Protein AF-A0A2G5KE14-F1 (afdb_monomer_lite)

Secondary structure (DSSP, 8-state):
-HHHHHHHHHHHHHHHHHTSS--S-HHHHHHHHHHHHIIIIIHHHHHHHIIIIIS--SS-TTHHHHHHHHHHHHHHHHHHHHHHHHHHHHHHHHHH-

Foldseek 3Di:
DVLVVVLVVLVVVLVVLVPDPDNQDPVNLVSLLVNLCCLQPVVVVVLVCCVCPPVVPPDDPPVVSNVVSNVVSVVSVVVSVVSVVVNVVVVVVVVVD

Sequence (97 aa):
MLFFAVFFYLLSTIFKTFKAPKLFTDRAIKQLNYFALLNLIAAPLLFLTIDIFIMQKQQIGNILNYLLTFLLGIFLLFIVAIFKRGYQVQNENDLTI

Structure (mmCIF, N/CA/C/O backbone):
data_AF-A0A2G5KE14-F1
#
_entry.id   AF-A0A2G5KE14-F1
#
loop_
_atom_site.group_PDB
_atom_site.id
_atom_site.type_symbol
_atom_site.label_atom_id
_atom_site.label_alt_id
_atom_site.label_comp_id
_atom_site.label_asym_id
_atom_site.label_entity_id
_atom_site.label_seq_id
_atom_site.pdbx_PDB_ins_code
_atom_site.Cartn_x
_atom_site.Cartn_y
_atom_site.Cartn_z
_atom_site.occupancy
_atom_site.B_iso_or_equiv
_atom_site.auth_seq_id
_atom_site.auth_comp_id
_atom_site.auth_asym_id
_atom_site.auth_atom_id
_atom_site.pdbx_PDB_model_num
ATOM 1 N N . MET A 1 1 ? 2.252 4.502 -17.664 1.00 81.62 1 MET A N 1
ATOM 2 C CA . MET A 1 1 ? 0.933 5.006 -17.213 1.00 81.62 1 MET A CA 1
ATOM 3 C C . MET A 1 1 ? 0.245 4.067 -16.229 1.00 81.62 1 MET A C 1
ATOM 5 O O . MET A 1 1 ? -0.078 4.520 -15.140 1.00 81.62 1 MET A O 1
ATOM 9 N N . LEU A 1 2 ? 0.097 2.771 -16.536 1.00 90.81 2 LEU A N 1
ATOM 10 C CA . LEU A 1 2 ? -0.561 1.808 -15.635 1.00 90.81 2 LEU A CA 1
ATOM 11 C C . LEU A 1 2 ? 0.052 1.752 -14.220 1.00 90.81 2 LEU A C 1
ATOM 13 O O . LEU A 1 2 ? -0.684 1.811 -13.242 1.00 90.81 2 LEU A O 1
ATOM 17 N N . PHE A 1 3 ? 1.385 1.709 -14.104 1.00 90.56 3 PHE A N 1
ATOM 18 C CA . PHE A 1 3 ? 2.070 1.695 -12.802 1.00 90.56 3 PHE A CA 1
ATOM 19 C C . PHE A 1 3 ? 1.660 2.872 -11.907 1.00 90.56 3 PHE A C 1
ATOM 21 O O . PHE A 1 3 ? 1.280 2.669 -10.758 1.00 90.56 3 PHE A O 1
ATOM 28 N N . PHE A 1 4 ? 1.670 4.094 -12.447 1.00 91.62 4 PHE A N 1
ATOM 29 C CA . PHE A 1 4 ? 1.275 5.284 -11.694 1.00 91.62 4 PHE A CA 1
ATOM 30 C C . PHE A 1 4 ? -0.200 5.241 -11.292 1.00 91.62 4 PHE A C 1
ATOM 32 O O . PHE A 1 4 ? -0.521 5.605 -10.167 1.00 91.62 4 PHE A O 1
ATOM 39 N N . ALA A 1 5 ? -1.088 4.740 -12.155 1.00 95.12 5 ALA A N 1
ATOM 40 C CA . ALA A 1 5 ? -2.495 4.568 -11.799 1.00 95.12 5 ALA A CA 1
ATOM 41 C C . ALA A 1 5 ? -2.666 3.618 -10.599 1.00 95.12 5 ALA A C 1
ATOM 43 O O . ALA A 1 5 ? -3.367 3.957 -9.647 1.00 95.12 5 ALA A O 1
ATOM 44 N N . VAL A 1 6 ? -1.970 2.474 -10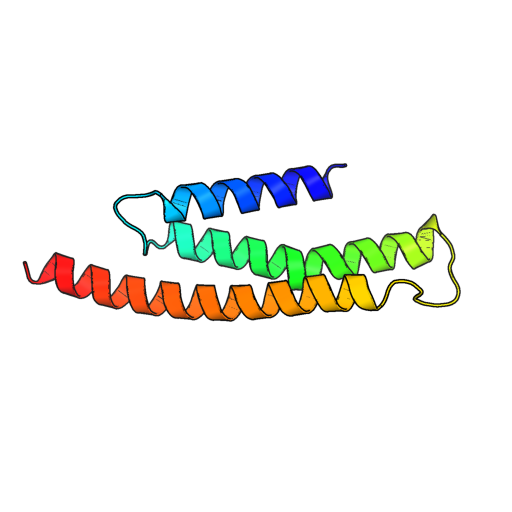.596 1.00 95.06 6 VAL A N 1
ATOM 45 C CA . VAL A 1 6 ? -1.984 1.528 -9.465 1.00 95.06 6 VAL A CA 1
ATOM 46 C C . VAL A 1 6 ? -1.364 2.151 -8.211 1.00 95.06 6 VAL A C 1
ATOM 48 O O . VAL A 1 6 ? -1.933 2.033 -7.125 1.00 95.06 6 VAL A O 1
ATOM 51 N N . PHE A 1 7 ? -0.238 2.856 -8.354 1.00 94.50 7 PHE A N 1
ATOM 52 C CA . PHE A 1 7 ? 0.432 3.554 -7.256 1.00 94.50 7 PHE A CA 1
ATOM 53 C C . PHE A 1 7 ? -0.502 4.569 -6.586 1.00 94.50 7 PHE A C 1
ATOM 55 O O . PHE A 1 7 ? -0.734 4.496 -5.380 1.00 94.50 7 PHE A O 1
ATOM 62 N N . PHE A 1 8 ? -1.090 5.482 -7.365 1.00 96.00 8 PHE A N 1
ATOM 63 C CA . PHE A 1 8 ? -1.987 6.514 -6.843 1.00 96.00 8 PHE A CA 1
ATOM 64 C C . PHE A 1 8 ? -3.296 5.933 -6.311 1.00 96.00 8 PHE A C 1
ATOM 66 O O . PHE A 1 8 ? -3.824 6.431 -5.317 1.00 96.00 8 PHE A O 1
ATOM 73 N N . TYR A 1 9 ? -3.802 4.852 -6.905 1.00 96.00 9 TYR A N 1
ATOM 74 C CA . TYR A 1 9 ? -4.957 4.140 -6.373 1.00 96.00 9 TYR A CA 1
ATOM 75 C C . TYR A 1 9 ? -4.676 3.565 -4.977 1.00 96.00 9 TYR A C 1
ATOM 77 O O . TYR A 1 9 ? -5.434 3.838 -4.038 1.00 96.00 9 TYR A O 1
ATOM 85 N N . LEU A 1 10 ? -3.572 2.831 -4.799 1.00 94.19 10 LEU A N 1
ATOM 86 C CA . LEU A 1 10 ? -3.184 2.299 -3.488 1.00 94.19 10 LEU A CA 1
ATOM 87 C C . LEU A 1 10 ? -2.940 3.424 -2.478 1.00 94.19 10 LEU A C 1
ATOM 89 O O . LEU A 1 10 ? -3.467 3.365 -1.3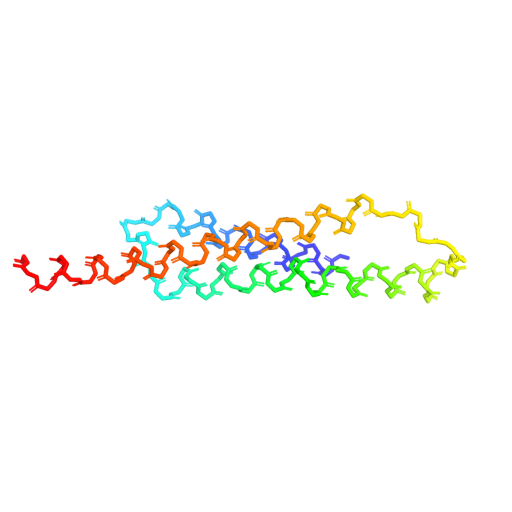66 1.00 94.19 10 LEU A O 1
ATOM 93 N N . LEU A 1 11 ? -2.249 4.490 -2.888 1.00 94.94 11 LEU A N 1
ATOM 94 C CA . LEU A 1 11 ? -2.012 5.664 -2.051 1.00 94.94 11 LEU A CA 1
ATOM 95 C C . LEU A 1 11 ? -3.323 6.329 -1.601 1.00 94.94 11 LEU A C 1
ATOM 97 O O . LEU A 1 11 ? -3.500 6.626 -0.421 1.00 94.94 11 LEU A O 1
ATOM 101 N N . SER A 1 12 ? -4.287 6.499 -2.512 1.00 95.62 12 SER A N 1
ATOM 102 C CA . SER A 1 12 ? -5.606 7.052 -2.175 1.00 95.62 12 SER A CA 1
ATOM 103 C C . SER A 1 12 ? -6.340 6.197 -1.144 1.00 95.62 12 SER A C 1
ATOM 105 O O . SER A 1 12 ? -7.068 6.709 -0.294 1.00 95.62 12 SER A O 1
ATOM 107 N N . THR A 1 13 ? -6.124 4.885 -1.196 1.00 92.94 13 THR A N 1
ATOM 108 C CA . THR A 1 13 ? -6.766 3.942 -0.295 1.00 92.94 13 THR A CA 1
ATOM 109 C C . THR A 1 13 ? -6.154 4.017 1.106 1.00 92.94 13 THR A C 1
ATOM 111 O O . THR A 1 13 ? -6.890 3.989 2.089 1.00 92.94 13 THR A O 1
ATOM 114 N N . ILE A 1 14 ? -4.838 4.234 1.208 1.00 92.81 14 ILE A N 1
ATOM 115 C CA . ILE A 1 14 ? -4.162 4.529 2.480 1.00 92.81 14 ILE A CA 1
ATOM 116 C C . ILE A 1 14 ? -4.699 5.830 3.091 1.00 92.81 14 ILE A C 1
ATOM 118 O O . ILE A 1 14 ? -5.055 5.854 4.267 1.00 92.81 14 ILE A O 1
ATOM 122 N N . PHE A 1 15 ? -4.850 6.896 2.299 1.00 93.44 15 PHE A N 1
ATOM 123 C CA . PHE A 1 15 ? -5.417 8.148 2.812 1.00 93.44 15 PHE A CA 1
ATOM 124 C C . PHE A 1 15 ? -6.863 8.001 3.287 1.00 93.44 15 PHE A C 1
ATOM 126 O O . PHE A 1 15 ? -7.242 8.620 4.280 1.00 93.44 15 PHE A O 1
ATOM 133 N N . LYS A 1 16 ? -7.677 7.180 2.614 1.00 91.56 16 LYS A N 1
ATOM 134 C CA . LYS A 1 16 ? -9.035 6.861 3.081 1.00 91.56 16 LYS A CA 1
ATOM 135 C C . LYS A 1 16 ? -9.006 6.143 4.427 1.00 91.56 16 LYS A C 1
ATOM 137 O O . LYS A 1 16 ? -9.773 6.503 5.312 1.00 91.56 16 LYS A O 1
ATOM 142 N N . THR A 1 17 ? -8.098 5.187 4.595 1.00 89.62 17 THR A N 1
ATOM 143 C CA . THR A 1 17 ? -7.893 4.474 5.859 1.00 89.62 17 THR A CA 1
ATOM 144 C C . THR A 1 17 ? -7.524 5.422 7.000 1.00 89.62 17 THR A C 1
ATOM 146 O O . THR A 1 17 ? -8.089 5.313 8.081 1.00 89.62 17 THR A O 1
ATOM 149 N N . PHE A 1 18 ? -6.646 6.401 6.768 1.00 87.38 18 PHE A N 1
ATOM 150 C CA . PHE A 1 18 ? -6.249 7.359 7.812 1.00 87.38 18 PHE A CA 1
ATOM 151 C C . PHE A 1 18 ? -7.350 8.345 8.212 1.00 87.38 18 PHE A C 1
ATOM 153 O O . PHE A 1 18 ? -7.267 8.956 9.271 1.00 87.38 18 PHE A O 1
ATOM 160 N N . LYS A 1 19 ? -8.386 8.497 7.383 1.00 89.31 19 LYS A N 1
ATOM 161 C CA . LYS A 1 19 ? -9.566 9.319 7.683 1.00 89.31 19 LYS A CA 1
ATOM 162 C C . LYS A 1 19 ? -10.721 8.509 8.275 1.00 89.31 19 LYS A C 1
ATOM 164 O O . LYS A 1 19 ? -11.761 9.085 8.584 1.00 89.31 19 LYS A O 1
ATOM 169 N N . ALA A 1 20 ? -10.586 7.187 8.374 1.00 88.94 20 ALA A N 1
ATOM 170 C CA . ALA A 1 20 ? -11.649 6.331 8.872 1.00 88.94 20 ALA A CA 1
ATOM 171 C C . ALA A 1 20 ? -11.768 6.436 10.406 1.00 88.94 20 ALA A C 1
ATOM 173 O O . ALA A 1 20 ? -10.746 6.550 11.081 1.00 88.94 20 ALA A O 1
ATOM 174 N N . PRO A 1 21 ? -12.983 6.310 10.975 1.00 86.25 21 PRO A N 1
ATOM 175 C CA . PRO A 1 21 ? -13.173 6.273 12.428 1.00 86.25 21 PRO A CA 1
ATOM 176 C C . PRO A 1 21 ? -12.405 5.123 13.095 1.00 86.25 21 PRO A C 1
ATOM 178 O O . PRO A 1 21 ? -11.880 5.272 14.194 1.00 86.25 21 PRO A O 1
ATOM 181 N N . LYS A 1 22 ? -12.312 3.975 12.405 1.00 88.75 22 LYS A N 1
ATOM 182 C CA . LYS A 1 22 ? -11.517 2.816 12.820 1.00 88.75 22 LYS A CA 1
ATOM 183 C C . LYS A 1 22 ? -10.221 2.770 12.014 1.00 88.75 22 LYS A C 1
ATOM 185 O O . LYS A 1 22 ? -10.232 2.367 10.851 1.00 88.75 22 LYS A O 1
ATOM 190 N N . LEU A 1 23 ? -9.118 3.191 12.632 1.00 90.38 23 LEU A N 1
ATOM 191 C CA . LEU A 1 23 ? -7.817 3.300 11.967 1.00 90.38 23 LEU A CA 1
ATOM 192 C C . LEU A 1 23 ? -7.150 1.932 11.766 1.00 90.38 23 LEU A C 1
ATOM 194 O O . LEU A 1 23 ? -6.701 1.606 10.664 1.00 90.38 23 LEU A O 1
ATOM 198 N N . PHE A 1 24 ? -7.092 1.114 12.819 1.00 93.62 24 PHE A N 1
ATOM 199 C CA . PHE A 1 24 ? -6.430 -0.182 12.772 1.00 93.62 24 PHE A CA 1
ATOM 200 C C . PHE A 1 24 ? -7.429 -1.253 12.344 1.00 93.62 24 PHE A C 1
ATOM 202 O O . PHE A 1 24 ? -8.298 -1.670 13.105 1.00 93.62 24 PHE A O 1
ATOM 209 N N . THR A 1 25 ? -7.330 -1.688 11.090 1.00 93.62 25 THR A N 1
ATOM 210 C CA . THR A 1 25 ? -8.171 -2.754 10.531 1.00 93.62 25 THR A CA 1
ATOM 211 C C . THR A 1 25 ? -7.326 -3.730 9.718 1.00 93.62 25 THR A C 1
ATOM 213 O O . THR A 1 25 ? -6.303 -3.353 9.144 1.00 93.62 25 THR A O 1
ATOM 216 N N . ASP A 1 26 ? -7.773 -4.981 9.592 1.00 93.75 26 ASP A N 1
ATOM 217 C CA . ASP A 1 26 ? -7.113 -5.969 8.722 1.00 93.75 26 ASP A CA 1
ATOM 218 C C . ASP A 1 26 ? -7.018 -5.483 7.261 1.00 93.75 26 ASP A C 1
ATOM 220 O O . ASP A 1 26 ? -6.002 -5.654 6.583 1.00 93.75 26 ASP A O 1
ATOM 224 N N . ARG A 1 27 ? -8.047 -4.766 6.790 1.00 93.75 27 ARG A N 1
ATOM 225 C CA . ARG A 1 27 ? -8.049 -4.140 5.462 1.00 93.75 27 ARG A CA 1
ATOM 226 C C . ARG A 1 27 ? -6.943 -3.089 5.317 1.00 93.75 27 ARG A C 1
ATOM 228 O O . ARG A 1 27 ? -6.252 -3.095 4.298 1.00 93.75 27 ARG A O 1
ATOM 235 N N . ALA A 1 28 ? -6.767 -2.222 6.315 1.00 94.69 28 ALA A N 1
ATOM 236 C CA . ALA A 1 28 ? -5.694 -1.228 6.349 1.00 94.69 28 ALA A CA 1
ATOM 237 C C . ALA A 1 28 ? -4.313 -1.888 6.270 1.00 94.69 28 ALA A C 1
ATOM 239 O O . ALA A 1 28 ? -3.481 -1.503 5.449 1.00 94.69 28 ALA A O 1
ATOM 240 N N . ILE A 1 29 ? -4.105 -2.931 7.080 1.00 96.44 29 ILE A N 1
ATOM 241 C CA . ILE A 1 29 ? -2.863 -3.711 7.124 1.00 96.44 29 ILE A CA 1
ATOM 242 C C . ILE A 1 29 ? -2.556 -4.293 5.744 1.00 96.44 29 ILE A C 1
ATOM 244 O O . ILE A 1 29 ? -1.447 -4.119 5.242 1.00 96.44 29 ILE A O 1
ATOM 248 N N . LYS A 1 30 ? -3.536 -4.936 5.096 1.00 96.19 30 LYS A N 1
ATOM 249 C CA . LYS A 1 30 ? -3.378 -5.511 3.749 1.00 96.19 30 LYS A CA 1
ATOM 250 C C . LYS A 1 30 ? -3.014 -4.456 2.705 1.00 96.19 30 LYS A C 1
ATOM 252 O O . LYS A 1 30 ? -2.106 -4.679 1.912 1.00 96.19 30 LYS A O 1
ATOM 257 N N . GLN A 1 31 ? -3.675 -3.300 2.719 1.00 95.31 31 GLN A N 1
ATOM 258 C CA . GLN A 1 31 ? -3.410 -2.214 1.767 1.00 95.31 31 GLN A CA 1
ATOM 259 C C . GLN A 1 31 ? -2.016 -1.608 1.936 1.00 95.31 31 GLN A C 1
ATOM 261 O O . GLN A 1 31 ? -1.322 -1.398 0.943 1.00 95.31 31 GLN A O 1
ATOM 266 N N . LEU A 1 32 ? -1.587 -1.382 3.180 1.00 96.56 32 LEU A N 1
ATOM 267 C CA . LEU A 1 32 ? -0.227 -0.941 3.488 1.00 96.56 32 LEU A CA 1
ATOM 268 C C . LEU A 1 32 ? 0.807 -1.979 3.033 1.00 96.56 32 LEU A C 1
ATOM 270 O O . LEU A 1 32 ? 1.818 -1.609 2.444 1.00 96.56 32 LEU A O 1
ATOM 274 N N . ASN A 1 33 ? 0.524 -3.272 3.221 1.00 96.75 33 ASN A N 1
ATOM 275 C CA . ASN A 1 33 ? 1.395 -4.353 2.758 1.00 96.75 33 ASN A CA 1
ATOM 276 C C . ASN A 1 33 ? 1.505 -4.391 1.228 1.00 96.75 33 ASN A C 1
ATOM 278 O O . ASN A 1 33 ? 2.602 -4.509 0.691 1.00 96.75 33 ASN A O 1
ATOM 282 N N . TYR A 1 34 ? 0.388 -4.249 0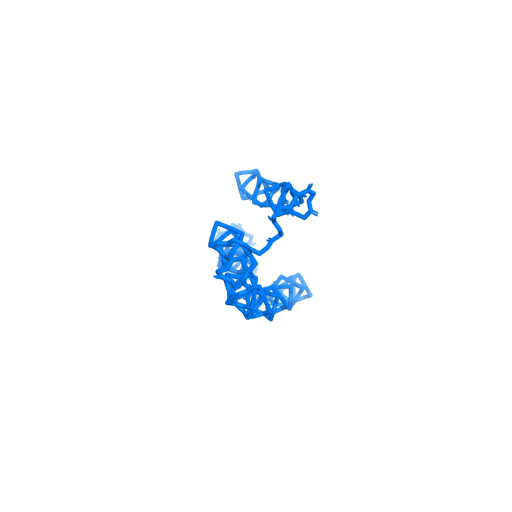.508 1.00 96.88 34 TYR A N 1
ATOM 283 C CA . TYR A 1 34 ? 0.408 -4.179 -0.955 1.00 96.88 34 TYR A CA 1
ATOM 284 C C . TYR A 1 34 ? 1.181 -2.965 -1.456 1.00 96.88 34 TYR A C 1
ATOM 286 O O . TYR A 1 34 ? 1.941 -3.078 -2.416 1.00 96.88 34 TYR A O 1
ATOM 294 N N . PHE A 1 35 ? 1.043 -1.818 -0.792 1.00 96.88 35 PHE A N 1
ATOM 295 C CA . PHE A 1 35 ? 1.809 -0.633 -1.149 1.00 96.88 35 PHE A CA 1
ATOM 296 C C . PHE A 1 35 ? 3.303 -0.801 -0.837 1.00 96.88 35 PHE A C 1
ATOM 298 O O . PHE A 1 35 ? 4.137 -0.394 -1.644 1.00 96.88 35 PHE A O 1
ATOM 305 N N . ALA A 1 36 ? 3.661 -1.472 0.262 1.00 97.25 36 ALA A N 1
ATOM 306 C CA . ALA A 1 36 ? 5.046 -1.827 0.566 1.00 97.25 36 ALA A CA 1
ATOM 307 C C . ALA A 1 36 ? 5.647 -2.735 -0.518 1.00 97.25 36 ALA A C 1
ATOM 309 O O . ALA A 1 36 ? 6.710 -2.429 -1.053 1.00 97.25 36 ALA A O 1
ATOM 310 N N . LEU A 1 37 ? 4.943 -3.803 -0.910 1.00 96.56 37 LEU A N 1
ATOM 311 C CA . LEU A 1 37 ? 5.384 -4.717 -1.972 1.00 96.56 37 LEU A CA 1
ATOM 312 C C . LEU A 1 37 ? 5.499 -4.021 -3.332 1.00 96.56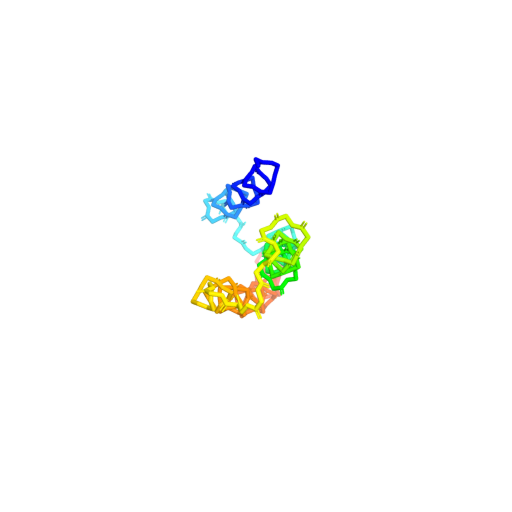 37 LEU A C 1
ATOM 314 O O . LEU A 1 37 ? 6.446 -4.277 -4.077 1.00 96.56 37 LEU A O 1
ATOM 318 N N . LEU A 1 38 ? 4.576 -3.107 -3.647 1.00 96.38 38 LEU A N 1
ATOM 319 C CA . LEU A 1 38 ? 4.654 -2.309 -4.868 1.00 96.38 38 LEU A CA 1
ATOM 320 C C . LEU A 1 38 ? 5.943 -1.475 -4.902 1.00 96.38 38 LEU A C 1
ATOM 322 O O . LEU A 1 38 ? 6.588 -1.392 -5.944 1.00 96.38 38 LEU A O 1
ATOM 326 N N . ASN A 1 39 ? 6.346 -0.901 -3.769 1.00 96.00 39 ASN A N 1
ATOM 327 C CA . ASN A 1 39 ? 7.554 -0.084 -3.666 1.00 96.00 39 ASN A CA 1
ATOM 328 C C . ASN A 1 39 ? 8.852 -0.912 -3.584 1.00 96.00 39 ASN A C 1
ATOM 330 O O . ASN A 1 39 ? 9.857 -0.506 -4.159 1.00 96.00 39 ASN A O 1
ATOM 334 N N . LEU A 1 40 ? 8.841 -2.072 -2.916 1.00 96.00 40 LEU A N 1
ATOM 335 C CA . LEU A 1 40 ? 10.028 -2.925 -2.741 1.00 96.00 40 LEU A CA 1
ATOM 336 C C . LEU A 1 40 ? 10.332 -3.822 -3.940 1.00 96.00 40 LEU A C 1
ATOM 338 O O . LEU A 1 40 ? 11.494 -4.130 -4.184 1.00 96.00 40 LEU A O 1
ATOM 342 N N . ILE A 1 41 ? 9.300 -4.283 -4.648 1.00 94.00 41 ILE A N 1
ATOM 343 C CA . ILE A 1 41 ? 9.444 -5.305 -5.691 1.00 94.00 41 ILE A CA 1
ATOM 344 C C . ILE A 1 41 ? 9.024 -4.743 -7.041 1.00 94.00 41 ILE A C 1
ATOM 346 O O . ILE A 1 41 ? 9.822 -4.726 -7.977 1.00 94.00 41 ILE A O 1
ATOM 350 N N . ALA A 1 42 ? 7.785 -4.259 -7.154 1.00 93.88 42 ALA A N 1
ATOM 351 C CA . ALA A 1 42 ? 7.247 -3.875 -8.456 1.00 93.88 42 ALA A CA 1
ATOM 352 C C . ALA A 1 42 ? 7.970 -2.655 -9.048 1.00 93.88 42 ALA A C 1
ATOM 354 O O . ALA A 1 42 ? 8.271 -2.659 -10.239 1.00 93.88 42 ALA A O 1
ATOM 355 N N . ALA A 1 43 ? 8.283 -1.637 -8.239 1.00 92.94 43 ALA A N 1
ATOM 356 C CA . ALA A 1 43 ? 8.974 -0.441 -8.716 1.00 92.94 43 ALA A CA 1
ATOM 357 C C . ALA A 1 43 ? 10.418 -0.733 -9.178 1.00 92.94 43 ALA A C 1
ATOM 359 O O . ALA A 1 43 ? 10.724 -0.406 -10.327 1.00 92.94 43 ALA A O 1
ATOM 360 N N . PRO A 1 44 ? 11.285 -1.416 -8.394 1.00 90.19 44 PRO A N 1
ATOM 361 C CA . PRO A 1 44 ? 12.622 -1.774 -8.863 1.00 90.19 44 PRO A CA 1
ATOM 362 C C . PRO A 1 44 ? 12.599 -2.686 -10.087 1.00 90.19 44 PRO A C 1
ATOM 364 O O . PRO A 1 44 ? 13.349 -2.450 -11.029 1.00 90.19 44 PRO A O 1
ATOM 367 N N . LEU A 1 45 ? 11.709 -3.685 -10.119 1.00 91.19 45 LEU A N 1
ATOM 368 C CA . LEU A 1 45 ? 11.592 -4.590 -11.262 1.00 91.19 45 LEU A CA 1
ATOM 369 C C . LEU A 1 45 ? 11.193 -3.837 -12.537 1.00 91.19 45 LEU A C 1
ATOM 371 O O . LEU A 1 45 ? 11.767 -4.067 -13.602 1.00 91.19 45 LEU A O 1
ATOM 375 N N . LEU A 1 46 ? 10.241 -2.909 -12.430 1.00 90.69 46 LEU A N 1
ATOM 376 C CA . LEU A 1 46 ? 9.786 -2.098 -13.554 1.00 90.69 46 LEU A CA 1
ATOM 377 C C . LEU A 1 46 ? 10.887 -1.161 -14.055 1.00 90.69 46 LEU A C 1
ATOM 379 O O . LEU A 1 46 ? 11.116 -1.089 -15.261 1.00 90.69 46 LEU A O 1
ATOM 383 N N . PHE A 1 47 ? 11.595 -0.478 -13.156 1.00 87.75 47 PHE A N 1
ATOM 384 C CA . PHE A 1 47 ? 12.699 0.396 -13.546 1.00 87.75 47 PHE A CA 1
ATOM 385 C C . PHE A 1 47 ? 13.853 -0.384 -14.186 1.00 87.75 47 PHE A C 1
ATOM 387 O O . PHE A 1 47 ? 14.319 0.027 -15.247 1.00 87.75 47 PHE A O 1
ATOM 394 N N . LEU A 1 48 ? 14.237 -1.541 -13.629 1.00 88.25 48 LEU A N 1
ATOM 395 C CA . LEU A 1 48 ? 15.265 -2.406 -14.220 1.00 88.25 48 LEU A CA 1
ATOM 396 C C . LEU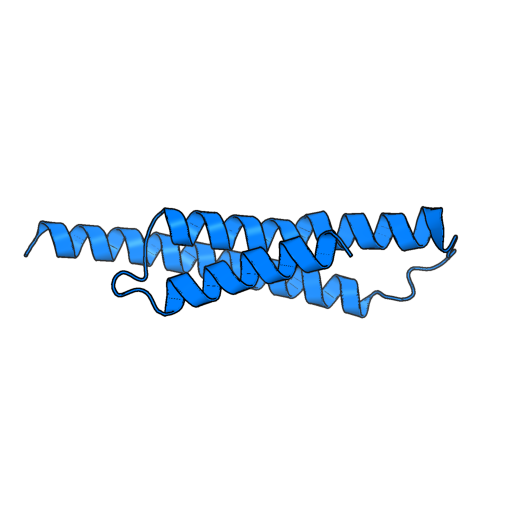 A 1 48 ? 14.855 -2.876 -15.616 1.00 88.25 48 LEU A C 1
ATOM 398 O O . LEU A 1 48 ? 15.658 -2.842 -16.545 1.00 88.25 48 LEU A O 1
ATOM 402 N N . THR A 1 49 ? 13.589 -3.265 -15.784 1.00 89.38 49 THR A N 1
ATOM 403 C CA . THR A 1 49 ? 13.064 -3.704 -17.083 1.00 89.38 49 THR A CA 1
ATOM 404 C C . THR A 1 49 ? 13.135 -2.575 -18.114 1.00 89.38 49 THR A C 1
ATOM 406 O O . THR A 1 49 ? 13.550 -2.796 -19.248 1.00 89.38 49 THR A O 1
ATOM 409 N N . ILE A 1 50 ? 12.771 -1.349 -17.732 1.00 88.94 50 ILE A N 1
ATOM 410 C CA . ILE A 1 50 ? 12.838 -0.189 -18.630 1.00 88.94 50 ILE A CA 1
ATOM 411 C C . ILE A 1 50 ? 14.293 0.158 -18.967 1.00 88.94 50 ILE A C 1
ATOM 413 O O . ILE A 1 50 ? 14.610 0.349 -20.142 1.00 88.94 50 ILE A O 1
ATOM 417 N N . ASP A 1 51 ? 15.176 0.229 -17.970 1.00 87.19 51 ASP A N 1
ATOM 418 C CA . ASP A 1 51 ? 16.578 0.602 -18.177 1.00 87.19 51 ASP A CA 1
ATOM 419 C C . ASP A 1 51 ? 17.303 -0.414 -19.083 1.00 87.19 51 ASP A C 1
ATOM 421 O O . ASP A 1 51 ? 18.037 0.001 -19.982 1.00 87.19 51 ASP A O 1
ATOM 425 N N . ILE A 1 52 ? 17.054 -1.719 -18.903 1.00 87.56 52 ILE A N 1
ATOM 426 C CA . ILE A 1 52 ? 17.703 -2.796 -19.672 1.00 87.56 52 ILE A CA 1
ATOM 427 C C . ILE A 1 52 ? 17.074 -2.963 -21.059 1.00 87.56 52 ILE A C 1
ATOM 429 O O . ILE A 1 52 ? 17.782 -2.926 -22.062 1.00 87.56 52 ILE A O 1
ATOM 433 N N . PHE A 1 53 ? 15.755 -3.162 -21.143 1.00 89.06 53 PHE A N 1
ATOM 434 C CA . PHE A 1 53 ? 15.119 -3.592 -22.395 1.00 89.06 53 PHE A CA 1
ATOM 435 C C . PHE A 1 53 ? 14.695 -2.433 -23.297 1.00 89.06 53 PHE A C 1
ATOM 437 O O . PHE A 1 53 ? 14.693 -2.585 -24.516 1.00 89.06 53 PHE A O 1
ATOM 444 N N . ILE A 1 54 ? 14.324 -1.285 -22.723 1.00 87.75 54 ILE A N 1
ATOM 445 C CA . ILE A 1 54 ? 13.819 -0.141 -23.497 1.00 87.75 54 ILE A CA 1
ATOM 446 C C . ILE A 1 54 ? 14.938 0.861 -23.751 1.00 87.75 54 ILE A C 1
ATOM 448 O O . ILE A 1 54 ? 15.185 1.234 -24.893 1.00 87.75 54 ILE A O 1
ATOM 452 N N . MET A 1 55 ? 15.615 1.306 -22.690 1.00 86.94 55 MET A N 1
ATOM 453 C CA . MET A 1 55 ? 16.656 2.329 -22.805 1.00 86.94 55 MET A CA 1
ATOM 454 C C . MET A 1 55 ? 18.030 1.752 -23.161 1.00 86.94 55 MET A C 1
ATOM 456 O O . MET A 1 55 ? 18.916 2.527 -23.511 1.00 86.94 55 MET A O 1
ATOM 460 N N . GLN A 1 56 ? 18.212 0.427 -23.059 1.00 87.19 56 GLN A N 1
ATOM 461 C CA . GLN A 1 56 ? 19.470 -0.282 -23.337 1.00 87.19 56 GLN A CA 1
ATOM 462 C C . GLN A 1 56 ? 20.682 0.355 -22.640 1.00 87.19 56 GLN A C 1
ATOM 464 O O . GLN A 1 56 ? 21.790 0.414 -23.178 1.00 87.19 56 GLN A O 1
ATOM 469 N N . LYS A 1 57 ? 20.472 0.877 -21.427 1.00 81.25 57 LYS A N 1
ATOM 470 C CA . LYS A 1 57 ? 21.535 1.535 -20.672 1.00 81.25 57 LYS A CA 1
ATOM 471 C C . LYS A 1 57 ? 22.532 0.495 -20.188 1.00 81.25 57 LYS A C 1
ATOM 473 O O . LYS A 1 57 ? 22.159 -0.489 -19.557 1.00 81.25 57 LYS A O 1
ATOM 478 N N . GLN A 1 58 ? 23.815 0.774 -20.397 1.00 73.25 58 GLN A N 1
ATOM 479 C CA . GLN A 1 58 ? 24.897 -0.056 -19.861 1.00 73.25 58 GLN A CA 1
ATOM 480 C C . GLN A 1 58 ? 25.187 0.209 -18.376 1.00 73.25 58 GLN A C 1
ATOM 482 O O . GLN A 1 58 ? 25.880 -0.574 -17.735 1.00 73.25 58 GLN A O 1
ATOM 487 N N . GLN A 1 59 ? 24.658 1.301 -17.816 1.00 73.62 59 GLN A N 1
ATOM 488 C CA . GLN A 1 59 ? 24.828 1.667 -16.410 1.00 73.62 59 GLN A CA 1
ATOM 489 C C . GLN A 1 59 ? 23.497 2.094 -15.785 1.00 73.62 59 GLN A C 1
ATOM 491 O O . GLN A 1 59 ? 22.678 2.769 -16.415 1.00 73.62 59 GLN A O 1
ATOM 496 N N . ILE A 1 60 ? 23.300 1.735 -14.514 1.00 69.69 60 ILE A N 1
ATOM 497 C CA . ILE A 1 60 ? 22.117 2.107 -13.729 1.00 69.69 60 ILE A CA 1
ATOM 498 C C . ILE A 1 60 ? 22.236 3.589 -13.340 1.00 69.69 60 ILE A C 1
ATOM 500 O O . ILE A 1 60 ? 22.746 3.934 -12.279 1.00 69.69 60 ILE A O 1
ATOM 504 N N . GLY A 1 61 ? 21.776 4.486 -14.214 1.00 69.31 61 GLY A N 1
ATOM 505 C CA . GLY A 1 61 ? 21.880 5.937 -13.995 1.00 69.31 61 GLY A CA 1
ATOM 506 C C . GLY A 1 61 ? 20.929 6.502 -12.930 1.00 69.31 61 GLY A C 1
ATOM 507 O O . GLY A 1 61 ? 21.133 7.610 -12.451 1.00 69.31 61 GLY A O 1
ATOM 508 N N . ASN A 1 62 ? 19.896 5.752 -12.532 1.00 79.19 62 ASN A N 1
ATOM 509 C CA . ASN A 1 62 ? 18.801 6.246 -11.685 1.00 79.19 62 ASN A CA 1
ATOM 510 C C . ASN A 1 62 ? 18.834 5.702 -10.247 1.00 79.19 62 ASN A C 1
ATOM 512 O O . ASN A 1 62 ? 17.782 5.545 -9.628 1.00 79.19 62 ASN A O 1
ATOM 516 N N . ILE A 1 63 ? 20.021 5.408 -9.703 1.00 83.56 63 ILE A N 1
ATOM 517 C CA . ILE A 1 63 ? 20.199 4.744 -8.396 1.00 83.56 63 ILE A CA 1
ATOM 518 C C . ILE A 1 63 ? 19.412 5.408 -7.250 1.00 83.56 63 ILE A C 1
ATOM 520 O O . ILE A 1 63 ? 18.857 4.717 -6.398 1.00 83.56 63 ILE A O 1
ATOM 524 N N . LEU A 1 64 ? 19.284 6.740 -7.270 1.00 88.19 64 LEU A N 1
ATOM 525 C CA . LEU A 1 64 ? 18.528 7.499 -6.269 1.00 88.19 64 LEU A CA 1
ATOM 526 C C . LEU A 1 64 ? 17.030 7.169 -6.286 1.00 88.19 64 LEU A C 1
ATOM 528 O O . LEU A 1 64 ? 16.422 7.059 -5.225 1.00 88.19 64 LEU A O 1
ATOM 532 N N . ASN A 1 65 ? 16.437 6.959 -7.465 1.00 85.50 65 ASN A N 1
ATOM 533 C CA . ASN A 1 65 ? 15.019 6.611 -7.583 1.00 85.50 65 ASN A CA 1
ATOM 534 C C . ASN A 1 65 ? 14.752 5.212 -7.022 1.00 85.50 65 ASN A C 1
ATOM 536 O O . ASN A 1 65 ? 13.780 5.025 -6.292 1.00 85.50 65 ASN A O 1
ATOM 540 N N . TYR A 1 66 ? 15.642 4.256 -7.310 1.00 86.38 66 TYR A N 1
ATOM 541 C CA . TYR A 1 66 ? 15.580 2.912 -6.732 1.00 86.38 66 TYR A CA 1
ATOM 542 C C . TYR A 1 66 ? 15.674 2.967 -5.209 1.00 86.38 66 TYR A C 1
ATOM 544 O O . TYR A 1 66 ? 14.844 2.374 -4.518 1.00 86.38 66 TYR A O 1
ATOM 552 N N . LEU A 1 67 ? 16.651 3.718 -4.693 1.00 90.81 67 LEU A N 1
ATOM 553 C CA . LEU A 1 67 ? 16.856 3.879 -3.260 1.00 90.81 67 LEU A CA 1
ATOM 554 C C . LEU A 1 67 ? 15.635 4.515 -2.589 1.00 90.81 67 LEU A C 1
ATOM 556 O O . LEU A 1 67 ? 15.218 4.048 -1.533 1.00 90.81 67 LEU A O 1
ATOM 560 N N . LEU A 1 68 ? 15.023 5.525 -3.213 1.00 92.81 68 LEU A N 1
ATOM 561 C CA . LEU A 1 68 ? 13.839 6.196 -2.680 1.00 92.81 68 LEU A CA 1
ATOM 562 C C . LEU A 1 68 ? 12.638 5.248 -2.588 1.00 92.81 68 LEU A C 1
ATOM 564 O O . LEU A 1 68 ? 12.004 5.172 -1.537 1.00 92.81 68 LEU A O 1
ATOM 568 N N . THR A 1 69 ? 12.338 4.497 -3.655 1.00 92.38 69 THR A N 1
ATOM 569 C CA . THR A 1 69 ? 11.232 3.525 -3.630 1.00 92.38 69 THR A CA 1
ATOM 570 C C . THR A 1 69 ? 11.501 2.394 -2.648 1.00 92.38 69 THR A C 1
ATOM 572 O O . THR A 1 69 ? 10.604 1.978 -1.919 1.00 92.38 69 THR A O 1
ATOM 575 N N . PHE A 1 70 ? 12.750 1.940 -2.558 1.00 93.19 70 PHE A N 1
ATOM 576 C CA . PHE A 1 70 ? 13.135 0.891 -1.627 1.00 93.19 70 PHE A CA 1
ATOM 577 C C . PHE A 1 70 ? 12.995 1.349 -0.170 1.00 93.19 70 PHE A C 1
ATOM 579 O O . PHE A 1 70 ? 12.350 0.676 0.634 1.00 93.19 70 PHE A O 1
ATOM 586 N N . LEU A 1 71 ? 13.516 2.536 0.156 1.00 96.06 71 LEU A N 1
ATOM 587 C CA . LEU A 1 71 ? 13.408 3.132 1.484 1.00 96.06 71 LEU A CA 1
ATOM 588 C C . LEU A 1 71 ? 11.941 3.353 1.871 1.00 96.06 71 LEU A C 1
ATOM 590 O O . LEU A 1 71 ? 11.536 2.979 2.971 1.00 96.06 71 LEU A O 1
ATOM 594 N N . LEU A 1 72 ? 11.125 3.886 0.955 1.00 95.56 72 LEU A N 1
ATOM 595 C CA . LEU A 1 72 ? 9.685 4.050 1.165 1.00 95.56 72 LEU A CA 1
ATOM 596 C C . LEU A 1 72 ? 9.008 2.706 1.461 1.00 95.56 72 LEU A C 1
ATOM 598 O O . LEU A 1 72 ? 8.209 2.602 2.390 1.00 95.56 72 LEU A O 1
ATOM 602 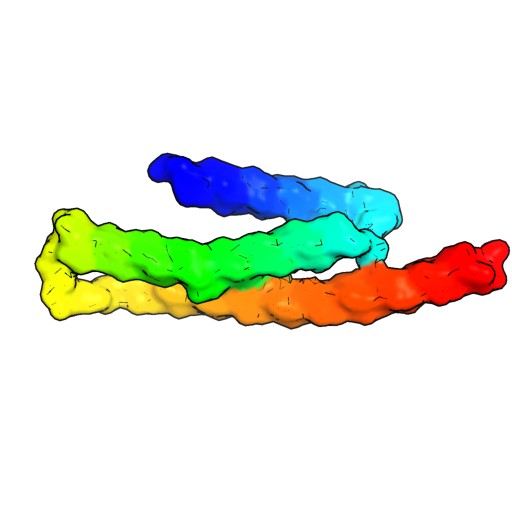N N . GLY A 1 73 ? 9.362 1.665 0.709 1.00 96.50 73 GLY A N 1
ATOM 603 C CA . GLY A 1 73 ? 8.893 0.304 0.929 1.00 96.50 73 GLY A CA 1
ATOM 604 C C . GLY A 1 73 ? 9.230 -0.239 2.322 1.00 96.50 73 GLY A C 1
ATOM 605 O O . GLY A 1 73 ? 8.355 -0.787 2.991 1.00 96.50 73 GLY A O 1
ATOM 606 N N . ILE A 1 74 ? 10.462 -0.029 2.798 1.00 97.38 74 ILE A N 1
ATOM 607 C CA . ILE A 1 74 ? 10.886 -0.414 4.155 1.00 97.38 74 ILE A CA 1
ATOM 608 C C . ILE A 1 74 ? 10.082 0.347 5.215 1.00 97.38 74 ILE A C 1
ATOM 610 O O . ILE A 1 74 ? 9.557 -0.266 6.146 1.00 97.38 74 ILE A O 1
ATOM 614 N N . PHE A 1 75 ? 9.936 1.667 5.071 1.00 97.38 75 PHE A N 1
ATOM 615 C CA . PHE A 1 75 ? 9.131 2.467 5.999 1.00 97.38 75 PHE A CA 1
ATOM 616 C C . PHE A 1 75 ? 7.685 1.977 6.066 1.00 97.38 75 PHE A C 1
ATOM 618 O O . PHE A 1 75 ? 7.117 1.870 7.153 1.00 97.38 75 PHE A O 1
ATOM 625 N N . LEU A 1 76 ? 7.099 1.608 4.927 1.00 96.75 76 LEU A N 1
ATOM 626 C CA . LEU A 1 76 ? 5.755 1.041 4.889 1.00 96.75 76 LEU A CA 1
ATOM 627 C C . LEU A 1 76 ? 5.665 -0.291 5.639 1.00 96.75 76 LEU A C 1
ATOM 629 O O . LEU A 1 76 ? 4.664 -0.514 6.312 1.00 96.75 76 LEU A O 1
ATOM 633 N N . LEU A 1 77 ? 6.693 -1.146 5.607 1.00 97.62 77 LEU A N 1
ATOM 634 C CA . LEU A 1 77 ? 6.711 -2.376 6.411 1.00 97.62 77 LEU A CA 1
ATOM 635 C C . LEU A 1 77 ? 6.731 -2.092 7.919 1.00 97.62 77 LEU A C 1
ATOM 637 O O . LEU A 1 77 ? 6.042 -2.781 8.676 1.00 97.62 77 LEU A O 1
ATOM 641 N N . PHE A 1 78 ? 7.448 -1.058 8.367 1.00 97.75 78 PHE A N 1
ATOM 642 C CA . PHE A 1 78 ? 7.371 -0.626 9.766 1.00 97.75 78 PHE A CA 1
ATOM 643 C C . PHE A 1 78 ? 5.965 -0.142 10.126 1.00 97.75 78 PHE A C 1
ATOM 645 O O . PHE A 1 78 ? 5.423 -0.542 11.157 1.00 97.75 78 PHE A O 1
ATOM 652 N N . ILE A 1 79 ? 5.329 0.643 9.253 1.00 96.12 79 ILE A N 1
ATOM 653 C CA . ILE A 1 79 ? 3.944 1.087 9.450 1.00 96.12 79 ILE A CA 1
ATOM 654 C C . ILE A 1 79 ? 2.993 -0.119 9.493 1.00 96.12 79 ILE A C 1
ATOM 656 O O . ILE A 1 79 ? 2.143 -0.183 10.376 1.00 96.12 79 ILE A O 1
ATOM 660 N N . VAL A 1 80 ? 3.159 -1.119 8.620 1.00 97.44 80 VAL A N 1
ATOM 661 C CA . VAL A 1 80 ? 2.387 -2.376 8.666 1.00 97.44 80 VAL A CA 1
ATOM 662 C C . VAL A 1 80 ? 2.529 -3.057 10.028 1.00 97.44 80 VAL A C 1
ATOM 664 O O . VAL A 1 80 ? 1.531 -3.502 10.594 1.00 97.44 80 VAL A O 1
ATOM 667 N N . ALA A 1 81 ? 3.745 -3.139 10.573 1.00 97.62 81 ALA A N 1
ATOM 668 C CA . ALA A 1 81 ? 3.984 -3.747 11.880 1.00 97.62 81 ALA A CA 1
ATOM 669 C C . ALA A 1 81 ? 3.291 -2.972 13.015 1.00 97.62 81 ALA A C 1
ATOM 671 O O . ALA A 1 81 ? 2.664 -3.583 13.881 1.00 97.62 81 ALA A O 1
ATOM 672 N N . ILE A 1 82 ? 3.340 -1.637 12.978 1.00 96.19 82 ILE A N 1
ATOM 673 C CA . ILE A 1 82 ? 2.627 -0.768 13.925 1.00 96.19 82 ILE A CA 1
ATOM 674 C C . ILE A 1 82 ? 1.117 -0.986 13.814 1.00 96.19 82 ILE A C 1
ATOM 676 O O . ILE A 1 82 ? 0.450 -1.177 14.827 1.00 96.19 82 ILE A O 1
ATOM 680 N N . PHE A 1 83 ? 0.578 -1.036 12.594 1.00 95.94 83 PHE A N 1
ATOM 681 C CA . PHE A 1 83 ? -0.850 -1.248 12.365 1.00 95.94 83 PHE A CA 1
ATOM 682 C C . PHE A 1 83 ? -1.325 -2.617 12.854 1.00 95.94 83 PHE A C 1
ATOM 684 O O . PHE A 1 83 ? -2.417 -2.714 13.405 1.00 95.94 83 PHE A O 1
ATOM 691 N N . LYS A 1 84 ? -0.505 -3.665 12.708 1.00 96.50 84 LYS A N 1
ATOM 692 C CA . LYS A 1 84 ? -0.797 -4.996 13.262 1.00 96.50 84 LYS A CA 1
ATOM 693 C C . LYS A 1 84 ? -0.900 -4.974 14.786 1.00 96.50 84 LYS A C 1
ATOM 695 O O . LYS A 1 84 ? -1.844 -5.541 15.325 1.00 96.50 84 LYS A O 1
ATOM 700 N N . ARG A 1 85 ? 0.026 -4.293 15.469 1.00 96.25 85 ARG A N 1
ATOM 701 C CA . ARG A 1 85 ? -0.030 -4.132 16.932 1.00 96.25 85 ARG A CA 1
ATOM 702 C C . ARG A 1 85 ? -1.236 -3.299 17.360 1.00 96.25 85 ARG A C 1
ATOM 704 O O . ARG A 1 85 ? -1.968 -3.704 18.254 1.00 96.25 85 ARG A O 1
ATOM 711 N N . GLY A 1 86 ? -1.482 -2.178 16.682 1.00 94.81 86 GLY A N 1
ATOM 712 C CA . GLY A 1 86 ? -2.647 -1.330 16.938 1.00 94.81 86 GLY A CA 1
ATOM 713 C C . GLY A 1 86 ? -3.971 -2.069 16.737 1.00 94.81 86 GLY A C 1
ATOM 714 O O . GLY A 1 86 ? -4.897 -1.868 17.510 1.00 94.81 86 GLY A O 1
ATOM 715 N N . TYR A 1 87 ? -4.047 -2.977 15.758 1.00 95.06 87 TYR A N 1
ATOM 716 C CA . TYR A 1 87 ? -5.235 -3.800 15.518 1.00 95.06 87 TYR A CA 1
ATOM 717 C C . TYR A 1 87 ? -5.524 -4.761 16.675 1.00 95.06 87 TYR A C 1
ATOM 719 O O . TYR A 1 87 ? -6.679 -4.904 17.066 1.00 95.06 87 TYR A O 1
ATOM 727 N N . GLN A 1 88 ? -4.486 -5.385 17.240 1.00 93.12 88 GLN A N 1
ATOM 728 C CA . GLN A 1 88 ? -4.626 -6.260 18.409 1.00 93.12 88 GLN A CA 1
ATOM 729 C C . GLN A 1 88 ? -5.136 -5.478 19.623 1.00 93.12 88 GLN A C 1
ATOM 731 O O . GLN A 1 88 ? -6.184 -5.818 20.158 1.00 93.12 88 GLN A O 1
ATOM 736 N N . VAL A 1 89 ? -4.469 -4.373 19.971 1.00 93.31 89 VAL A N 1
ATOM 737 C CA . VAL A 1 89 ? -4.853 -3.518 21.110 1.00 93.31 89 VAL A CA 1
ATOM 738 C C . VAL A 1 89 ? -6.264 -2.951 20.941 1.00 93.31 89 VAL A C 1
ATOM 740 O O . VAL A 1 89 ? -7.046 -2.917 21.886 1.00 93.31 89 VAL A O 1
ATOM 743 N N . GLN A 1 90 ? -6.616 -2.515 19.729 1.00 89.75 90 GLN A N 1
ATOM 744 C CA . GLN A 1 90 ? -7.948 -1.990 19.458 1.00 89.75 90 GLN A CA 1
ATOM 745 C C . GLN A 1 90 ? -9.033 -3.066 19.613 1.00 89.75 90 GLN A C 1
ATOM 747 O O . GLN A 1 90 ? -10.080 -2.781 20.182 1.00 89.75 90 GLN A O 1
ATOM 752 N N . ASN A 1 91 ? -8.786 -4.293 19.149 1.00 88.31 91 ASN A N 1
ATOM 753 C CA . ASN A 1 91 ? -9.728 -5.395 19.347 1.00 88.31 91 ASN A CA 1
ATOM 754 C C . ASN A 1 91 ? -9.858 -5.796 20.823 1.00 88.31 91 ASN A C 1
ATOM 756 O O . ASN A 1 91 ? -10.960 -6.107 21.254 1.00 88.31 91 ASN A O 1
ATOM 760 N N . GLU A 1 92 ? -8.768 -5.796 21.594 1.00 88.44 92 GLU A N 1
ATOM 761 C CA . GLU A 1 92 ? -8.813 -6.087 23.035 1.00 88.44 92 GLU A CA 1
ATOM 762 C C . GLU A 1 92 ? -9.665 -5.057 23.794 1.00 88.44 92 GLU A C 1
ATOM 764 O O . GLU A 1 92 ? -10.512 -5.430 24.608 1.00 88.44 92 GLU A O 1
ATOM 769 N N . ASN A 1 93 ? -9.507 -3.767 23.479 1.00 81.69 93 ASN A N 1
ATOM 770 C CA . ASN A 1 93 ? -10.315 -2.705 24.081 1.00 81.69 93 ASN A CA 1
ATOM 771 C C . ASN A 1 93 ? -11.793 -2.784 23.670 1.00 81.69 93 ASN A C 1
ATOM 773 O O . ASN A 1 93 ? -12.654 -2.641 24.532 1.00 81.69 93 ASN A O 1
ATOM 777 N N . ASP A 1 94 ? -12.091 -3.057 22.394 1.00 80.38 94 ASP A N 1
ATOM 778 C CA . ASP A 1 94 ? -13.470 -3.224 21.901 1.00 80.38 94 ASP A CA 1
ATOM 779 C C . ASP A 1 94 ? -14.181 -4.447 22.532 1.00 80.38 94 ASP A C 1
ATOM 781 O O . ASP A 1 94 ? -15.405 -4.515 22.511 1.00 80.38 94 ASP A O 1
ATOM 785 N N . LEU A 1 95 ? -13.435 -5.433 23.051 1.00 67.00 95 LEU A N 1
ATOM 786 C CA . LEU A 1 95 ? -13.976 -6.623 23.726 1.00 67.00 95 LEU A CA 1
ATOM 787 C C . LEU A 1 95 ? -14.199 -6.429 25.235 1.00 67.00 95 LEU A C 1
ATOM 789 O O . LEU A 1 95 ? -14.909 -7.226 25.846 1.00 67.00 95 LEU A O 1
ATOM 793 N N . THR A 1 96 ? -13.552 -5.431 25.841 1.00 60.66 96 THR A N 1
ATOM 794 C CA . THR A 1 96 ? -13.559 -5.212 27.300 1.00 60.66 96 THR A CA 1
ATOM 795 C C . THR A 1 96 ? -14.570 -4.142 27.733 1.00 60.66 96 THR A C 1
ATOM 797 O O . THR A 1 96 ? -14.961 -4.113 28.900 1.00 60.66 96 THR A O 1
ATOM 800 N N . ILE A 1 97 ? -14.974 -3.262 26.812 1.00 54.06 97 ILE A N 1
ATOM 801 C CA . ILE A 1 97 ? -15.936 -2.163 27.016 1.00 54.06 97 ILE A CA 1
ATOM 802 C C . ILE A 1 97 ? -17.301 -2.575 26.466 1.00 54.06 97 ILE A C 1
ATOM 804 O O . ILE A 1 97 ? -18.312 -2.284 27.144 1.00 54.06 97 ILE A O 1
#

Radius of gyration: 16.93 Å; chains: 1; bounding box: 41×16×51 Å

pLDDT: mean 90.35, std 8.05, range [54.06, 97.75]